Protein AF-A0A2J8V050-F1 (afdb_monomer)

Structure (mmCIF, N/CA/C/O backbone):
data_AF-A0A2J8V050-F1
#
_entry.id   AF-A0A2J8V050-F1
#
loop_
_atom_site.group_PDB
_atom_site.id
_atom_site.type_symbol
_atom_site.label_atom_i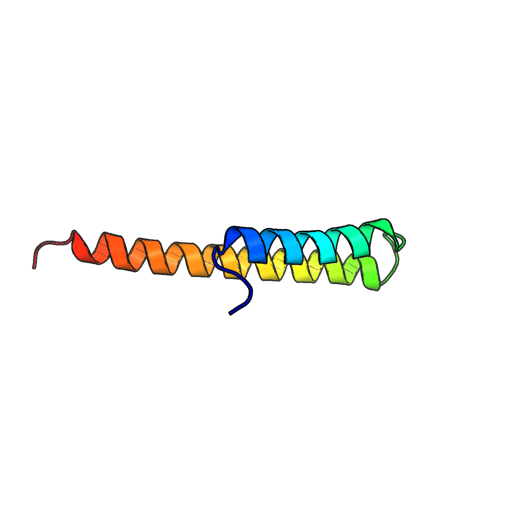d
_atom_site.label_alt_id
_atom_site.label_comp_id
_atom_site.label_asym_id
_atom_site.label_entity_id
_atom_site.label_seq_id
_atom_site.pdbx_PDB_ins_code
_atom_site.Cartn_x
_atom_site.Cartn_y
_atom_site.Cartn_z
_atom_site.occupancy
_atom_site.B_iso_or_equiv
_atom_site.auth_seq_id
_atom_site.auth_comp_id
_atom_site.auth_asym_id
_atom_site.auth_atom_id
_atom_site.pdbx_PDB_model_num
ATOM 1 N N . ARG A 1 1 ? 0.750 12.345 17.479 1.00 71.56 1 ARG A N 1
ATOM 2 C CA . ARG A 1 1 ? -0.181 11.423 16.779 1.00 71.56 1 ARG A CA 1
ATOM 3 C C . ARG A 1 1 ? -0.469 12.062 15.429 1.00 71.56 1 ARG A C 1
ATOM 5 O O . ARG A 1 1 ? -0.929 13.189 15.460 1.00 71.56 1 ARG A O 1
ATOM 12 N N . TYR A 1 2 ? -0.117 11.423 14.310 1.00 90.00 2 TYR A N 1
ATOM 13 C CA . TYR A 1 2 ? -0.265 12.018 12.967 1.00 90.00 2 TYR A CA 1
ATOM 14 C C . TYR A 1 2 ? -1.510 11.536 12.205 1.00 90.00 2 TYR A C 1
ATOM 16 O O . TYR A 1 2 ? -1.986 12.252 11.338 1.00 90.00 2 TYR A O 1
ATOM 24 N N . TYR A 1 3 ? -2.067 10.375 12.562 1.00 96.00 3 TYR A N 1
ATOM 25 C CA . TYR A 1 3 ? -3.324 9.869 12.006 1.00 96.00 3 TYR A CA 1
ATOM 26 C C . TYR A 1 3 ? -4.414 9.892 13.071 1.00 96.00 3 TYR A C 1
ATOM 28 O O . TYR A 1 3 ? -4.216 9.356 14.168 1.00 96.00 3 TYR A O 1
ATOM 36 N N . GLU A 1 4 ? -5.555 10.491 12.743 1.00 94.94 4 GLU A N 1
ATOM 37 C CA . GLU A 1 4 ? 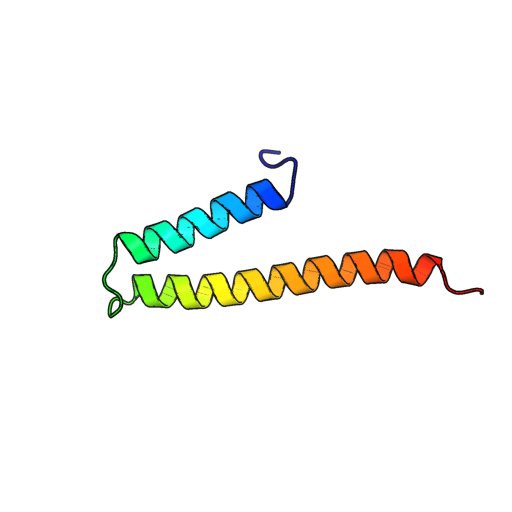-6.741 10.512 13.602 1.00 94.94 4 GLU A CA 1
ATOM 38 C C . GLU A 1 4 ? -7.679 9.357 13.260 1.00 94.94 4 GLU A C 1
ATOM 40 O O . GLU A 1 4 ? -8.333 8.787 14.138 1.00 94.94 4 GLU A O 1
ATOM 45 N N . LYS A 1 5 ? -7.708 8.967 11.981 1.00 93.75 5 LYS A N 1
ATOM 46 C CA . LYS A 1 5 ? -8.543 7.884 11.467 1.00 93.75 5 LYS A CA 1
ATOM 47 C C . LYS A 1 5 ? -7.684 6.791 10.853 1.00 93.75 5 LYS A C 1
ATOM 49 O O . LYS A 1 5 ? -6.745 7.044 10.104 1.00 93.75 5 LYS A O 1
ATOM 54 N N . LEU A 1 6 ? -8.084 5.538 11.078 1.00 92.88 6 LEU A N 1
ATOM 55 C CA . LEU A 1 6 ? -7.453 4.380 10.435 1.00 92.88 6 LEU A CA 1
ATOM 56 C C . LEU A 1 6 ? -7.457 4.496 8.903 1.00 92.88 6 LEU A C 1
ATOM 58 O O . LEU A 1 6 ? -6.531 4.034 8.251 1.00 92.88 6 LEU A O 1
ATOM 62 N N . THR A 1 7 ? -8.482 5.126 8.328 1.00 95.38 7 THR A N 1
ATOM 63 C CA . THR A 1 7 ? -8.589 5.346 6.882 1.00 95.38 7 THR A CA 1
ATOM 64 C C . THR A 1 7 ? -7.499 6.262 6.334 1.00 95.38 7 THR A C 1
ATOM 66 O O . THR A 1 7 ? -7.070 6.048 5.210 1.00 95.38 7 THR A O 1
ATOM 69 N N . GLU A 1 8 ? -7.029 7.241 7.111 1.00 97.50 8 GLU A N 1
ATOM 70 C CA . GLU A 1 8 ? -5.938 8.141 6.705 1.00 97.50 8 GLU A CA 1
ATOM 71 C C . GLU A 1 8 ? -4.619 7.369 6.634 1.00 97.50 8 GLU A C 1
ATOM 73 O O . GLU A 1 8 ? -3.903 7.444 5.641 1.00 97.50 8 GLU A O 1
ATOM 78 N N . PHE A 1 9 ? -4.359 6.528 7.638 1.00 96.38 9 PHE A N 1
ATOM 79 C CA . PHE A 1 9 ? -3.200 5.639 7.633 1.00 96.38 9 PHE A CA 1
ATOM 80 C C . PHE A 1 9 ? -3.242 4.637 6.471 1.00 96.38 9 PHE A C 1
ATOM 82 O O . PHE A 1 9 ? -2.240 4.421 5.796 1.00 96.38 9 PHE A O 1
ATOM 89 N N . VAL A 1 10 ? -4.407 4.031 6.211 1.00 97.25 10 VAL A N 1
ATOM 90 C CA . VAL A 1 10 ? -4.581 3.105 5.081 1.00 97.25 10 VAL A CA 1
ATOM 91 C C . VAL A 1 10 ? -4.336 3.814 3.748 1.00 97.25 10 VAL A C 1
ATOM 93 O O . VAL A 1 10 ? -3.653 3.250 2.901 1.00 97.25 10 VAL A O 1
ATOM 96 N N . ALA A 1 11 ? -4.836 5.041 3.575 1.00 97.94 11 ALA A N 1
ATOM 97 C CA . ALA A 1 11 ? -4.646 5.806 2.345 1.00 97.94 11 ALA A CA 1
ATOM 98 C C . ALA A 1 11 ? -3.161 6.075 2.049 1.00 97.94 11 ALA A C 1
ATOM 100 O O . ALA A 1 11 ? -2.716 5.862 0.921 1.00 97.94 11 ALA A O 1
ATOM 101 N N . ASP A 1 12 ? -2.382 6.473 3.057 1.00 98.31 12 ASP A N 1
ATOM 102 C CA . ASP A 1 12 ? -0.945 6.711 2.883 1.00 98.31 12 ASP A CA 1
ATOM 103 C C . ASP A 1 12 ? -0.169 5.420 2.598 1.00 98.31 12 ASP A C 1
ATOM 105 O O . ASP A 1 12 ? 0.700 5.404 1.726 1.00 98.31 12 ASP A O 1
ATOM 109 N N . MET A 1 13 ? -0.508 4.315 3.271 1.00 98.25 13 MET A N 1
ATOM 110 C CA . MET A 1 13 ? 0.118 3.015 3.006 1.00 98.25 13 MET A CA 1
ATOM 111 C C . MET A 1 13 ? -0.169 2.527 1.580 1.00 98.25 13 MET A C 1
ATOM 113 O O . MET A 1 13 ? 0.758 2.135 0.874 1.00 98.25 13 MET A O 1
ATOM 117 N N . THR A 1 14 ? -1.422 2.610 1.123 1.00 98.06 14 THR A N 1
ATOM 118 C CA . THR A 1 14 ? -1.793 2.261 -0.257 1.00 98.06 14 THR A CA 1
ATOM 119 C C . THR A 1 14 ? -1.045 3.128 -1.265 1.00 98.06 14 THR A C 1
ATOM 121 O O . THR A 1 14 ? -0.486 2.603 -2.223 1.00 98.06 14 THR A O 1
ATOM 124 N N . LYS A 1 15 ? -0.911 4.435 -1.005 1.00 98.56 15 LYS A N 1
ATOM 125 C CA . LYS A 1 15 ? -0.145 5.340 -1.872 1.00 98.56 15 LYS A CA 1
ATOM 126 C C . LYS A 1 15 ? 1.329 4.942 -1.997 1.00 98.56 15 LYS A C 1
ATOM 128 O O . LYS A 1 15 ? 1.910 5.109 -3.066 1.00 98.56 15 LYS A O 1
ATOM 133 N N . ILE A 1 16 ? 1.943 4.409 -0.939 1.00 98.56 16 ILE A N 1
ATOM 134 C CA . ILE A 1 16 ? 3.317 3.883 -0.999 1.00 98.56 16 ILE A CA 1
ATOM 135 C C . ILE A 1 16 ? 3.392 2.681 -1.950 1.00 98.56 16 ILE A C 1
ATOM 137 O O . ILE A 1 16 ? 4.294 2.632 -2.789 1.00 98.56 16 ILE A O 1
ATOM 141 N N . PHE A 1 17 ? 2.448 1.740 -1.857 1.00 98.62 17 PHE A N 1
ATOM 142 C CA . PHE A 1 17 ? 2.412 0.560 -2.729 1.00 98.62 17 PHE A CA 1
ATOM 143 C C . PHE A 1 17 ? 2.149 0.944 -4.189 1.00 98.62 17 PHE A C 1
ATOM 145 O O . PHE A 1 17 ? 2.878 0.511 -5.082 1.00 98.62 17 PHE A O 1
ATOM 152 N N . ASP A 1 18 ? 1.180 1.830 -4.422 1.00 98.56 18 ASP A N 1
ATOM 153 C CA . ASP A 1 18 ? 0.824 2.323 -5.753 1.00 98.56 18 ASP A CA 1
ATOM 154 C C . ASP A 1 18 ? 1.977 3.069 -6.413 1.00 98.56 18 ASP A C 1
ATOM 156 O O . ASP A 1 18 ? 2.318 2.784 -7.558 1.00 98.56 18 ASP A O 1
ATOM 160 N N . ASN A 1 19 ? 2.634 3.977 -5.685 1.00 98.69 19 ASN A N 1
ATOM 161 C CA . ASN A 1 19 ? 3.813 4.666 -6.199 1.00 98.69 19 ASN A CA 1
ATOM 162 C C . ASN A 1 19 ? 4.925 3.667 -6.538 1.00 98.69 19 ASN A C 1
ATOM 164 O O . ASN A 1 19 ? 5.561 3.791 -7.583 1.00 98.69 19 ASN A O 1
ATOM 168 N N . CYS A 1 20 ? 5.149 2.659 -5.688 1.00 98.69 20 CYS A N 1
ATOM 169 C CA . CYS A 1 20 ? 6.149 1.632 -5.961 1.00 98.69 20 CYS A CA 1
ATOM 170 C C . CYS A 1 20 ? 5.846 0.903 -7.277 1.00 98.69 20 CYS A C 1
ATOM 172 O O . CYS A 1 20 ? 6.726 0.775 -8.123 1.00 98.69 20 CYS A O 1
ATOM 174 N N . ARG A 1 21 ? 4.595 0.500 -7.502 1.00 98.56 21 ARG A N 1
ATOM 175 C CA . ARG A 1 21 ? 4.183 -0.145 -8.755 1.00 98.56 21 ARG A CA 1
ATOM 176 C C . ARG A 1 21 ? 4.205 0.777 -9.966 1.00 98.56 21 ARG A C 1
ATOM 178 O O . ARG A 1 21 ? 4.472 0.318 -11.068 1.00 98.56 21 ARG A O 1
ATOM 185 N N . TYR A 1 22 ? 3.901 2.057 -9.775 1.00 98.56 22 TYR A N 1
ATOM 186 C CA . TYR A 1 22 ? 3.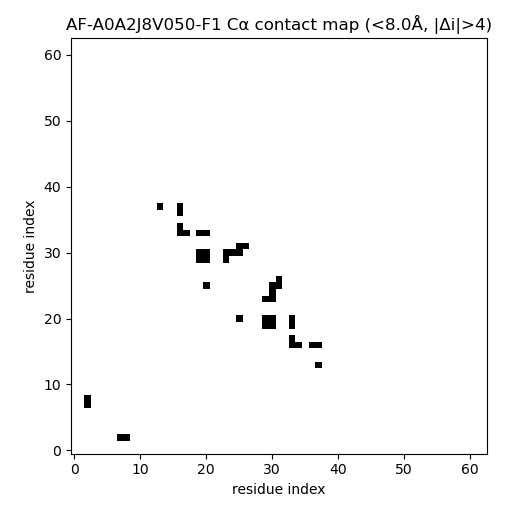847 3.037 -10.855 1.00 98.56 22 TYR A CA 1
ATOM 187 C C . TYR A 1 22 ? 5.238 3.351 -11.415 1.00 98.56 22 TYR A C 1
ATOM 189 O O . TYR A 1 22 ? 5.410 3.448 -12.627 1.00 98.56 22 TYR A O 1
ATOM 197 N N . TYR A 1 23 ? 6.235 3.503 -10.540 1.00 98.56 23 TYR A N 1
ATOM 198 C CA . TYR A 1 23 ? 7.587 3.892 -10.950 1.00 98.56 23 TYR A CA 1
ATOM 199 C C . TYR A 1 23 ? 8.496 2.715 -11.303 1.00 98.56 23 TYR A C 1
ATOM 201 O O . TYR A 1 23 ? 9.519 2.925 -11.954 1.00 98.56 23 TYR A O 1
ATOM 209 N N . ASN A 1 24 ? 8.160 1.495 -10.878 1.00 98.44 24 ASN A N 1
ATOM 210 C CA . ASN A 1 24 ? 9.005 0.327 -11.095 1.00 98.44 24 ASN A CA 1
ATOM 211 C C . ASN A 1 24 ? 8.359 -0.650 -12.091 1.00 98.44 24 ASN A C 1
ATOM 213 O O . ASN A 1 24 ? 7.164 -0.916 -11.984 1.00 98.44 24 ASN A O 1
ATOM 217 N N . PRO A 1 25 ? 9.129 -1.240 -13.024 1.00 98.06 25 PRO A N 1
ATOM 218 C CA . PRO A 1 25 ? 8.632 -2.286 -13.915 1.00 98.06 25 PRO A CA 1
ATOM 219 C C . PRO A 1 25 ? 8.048 -3.481 -13.154 1.00 98.06 25 PRO A C 1
ATOM 221 O O . PRO A 1 25 ? 8.542 -3.843 -12.083 1.00 98.06 25 PRO A O 1
ATOM 224 N N . SER A 1 26 ? 7.032 -4.133 -13.721 1.00 97.12 26 SER A N 1
ATOM 225 C CA . SER A 1 26 ? 6.329 -5.260 -13.087 1.00 97.12 26 SER A CA 1
ATOM 226 C C . SER A 1 26 ? 7.203 -6.489 -12.831 1.00 97.12 26 SER A C 1
ATOM 228 O O . SER A 1 26 ? 6.911 -7.285 -11.943 1.00 97.12 26 SER A O 1
ATOM 230 N N . ASP A 1 27 ? 8.273 -6.661 -13.600 1.00 97.00 27 ASP A N 1
ATOM 231 C CA . ASP A 1 27 ? 9.269 -7.725 -13.443 1.00 97.00 27 ASP A CA 1
ATOM 232 C C . ASP A 1 27 ? 10.382 -7.365 -12.443 1.00 97.00 27 ASP A C 1
ATOM 234 O O . ASP A 1 27 ? 11.214 -8.207 -12.103 1.00 97.00 27 ASP A O 1
ATOM 238 N N . SER A 1 28 ? 10.392 -6.132 -11.930 1.00 98.44 28 SER A N 1
ATOM 239 C CA . SER A 1 28 ? 11.369 -5.703 -10.935 1.00 98.44 28 SER A CA 1
ATOM 240 C C . SER A 1 28 ? 11.065 -6.283 -9.546 1.00 98.44 28 SER A C 1
ATOM 242 O O . SER A 1 28 ? 9.899 -6.428 -9.157 1.00 98.44 28 SER A O 1
ATOM 244 N N . PRO A 1 29 ? 12.101 -6.527 -8.721 1.00 98.31 29 PRO A N 1
ATOM 245 C CA . PRO A 1 29 ? 11.903 -6.968 -7.342 1.00 98.31 29 PRO A CA 1
ATOM 246 C C . PRO A 1 29 ? 11.114 -5.949 -6.505 1.00 98.31 29 PRO A C 1
ATOM 248 O O . PRO A 1 29 ? 10.403 -6.338 -5.585 1.00 98.31 29 PRO A O 1
ATOM 251 N N . PHE A 1 30 ? 11.184 -4.652 -6.824 1.00 98.00 30 PHE A N 1
ATOM 252 C CA . PHE A 1 30 ? 10.463 -3.609 -6.088 1.00 98.00 30 PHE A CA 1
ATOM 253 C C . PHE A 1 30 ? 8.951 -3.676 -6.305 1.00 98.00 30 PHE A C 1
ATOM 255 O O . PHE A 1 30 ? 8.194 -3.576 -5.337 1.00 98.00 30 PHE A O 1
ATOM 262 N N . TYR A 1 31 ? 8.513 -3.904 -7.546 1.00 98.62 31 TYR A N 1
ATOM 263 C CA . TYR A 1 31 ? 7.096 -4.097 -7.847 1.00 98.62 31 TYR A CA 1
ATOM 264 C C . TYR A 1 31 ? 6.550 -5.322 -7.109 1.00 98.62 31 TYR A C 1
ATOM 266 O O . TYR A 1 31 ? 5.538 -5.237 -6.417 1.00 98.62 31 TYR A O 1
ATOM 274 N N . GLN A 1 32 ? 7.265 -6.448 -7.181 1.00 98.38 32 GLN A N 1
ATOM 275 C CA . GLN A 1 32 ? 6.861 -7.688 -6.512 1.00 98.38 32 GLN A CA 1
ATOM 276 C C . GLN A 1 32 ? 6.818 -7.533 -4.982 1.00 98.38 32 GLN A C 1
ATOM 278 O O . GLN A 1 32 ? 5.901 -8.024 -4.325 1.00 98.38 32 GLN A O 1
ATOM 283 N N . CYS A 1 33 ? 7.758 -6.783 -4.398 1.00 98.00 33 CYS A N 1
ATOM 28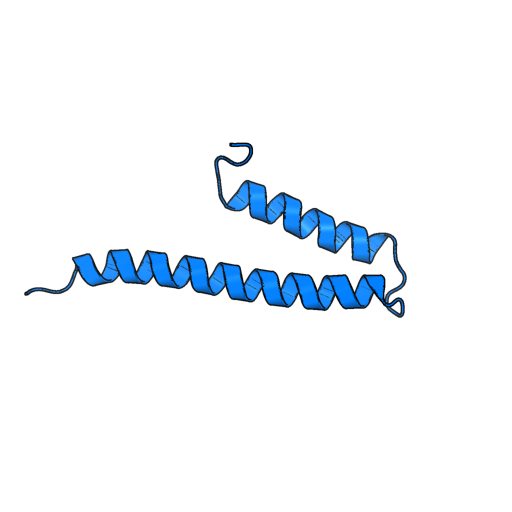4 C CA . CYS A 1 33 ? 7.722 -6.443 -2.977 1.00 98.00 33 CYS A CA 1
ATOM 285 C C . CYS A 1 33 ? 6.478 -5.625 -2.594 1.00 98.00 33 CYS A C 1
ATOM 287 O O . CYS A 1 33 ? 5.926 -5.858 -1.518 1.00 98.00 33 CYS A O 1
ATOM 289 N N . ALA A 1 34 ? 6.018 -4.698 -3.444 1.00 98.56 34 ALA A N 1
ATOM 290 C CA . ALA A 1 34 ? 4.801 -3.925 -3.185 1.00 98.56 34 ALA A CA 1
ATOM 291 C C . ALA A 1 34 ? 3.558 -4.827 -3.122 1.00 98.56 34 ALA A C 1
ATOM 293 O O . ALA A 1 34 ? 2.765 -4.696 -2.192 1.00 98.56 34 ALA A O 1
ATOM 294 N N . GLU A 1 35 ? 3.444 -5.799 -4.032 1.00 98.38 35 GLU A N 1
ATOM 295 C CA . GLU A 1 35 ? 2.344 -6.777 -4.055 1.00 98.38 35 GLU A CA 1
ATOM 296 C C . GLU A 1 35 ? 2.300 -7.640 -2.787 1.00 98.38 35 GLU A C 1
ATOM 298 O O . GLU A 1 35 ? 1.25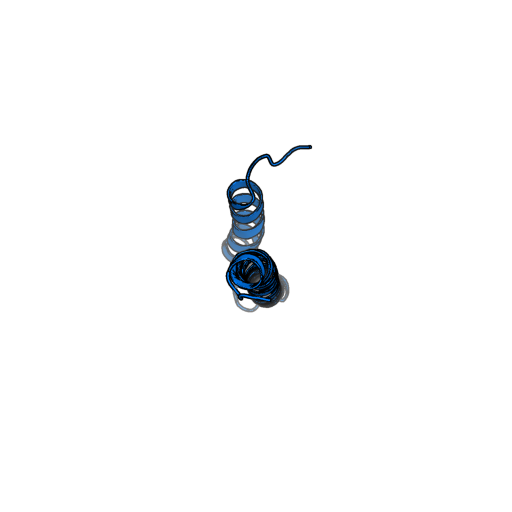1 -7.817 -2.152 1.00 98.38 35 GLU A O 1
ATOM 303 N N . VAL A 1 36 ? 3.462 -8.164 -2.382 1.00 98.38 36 VAL A N 1
ATOM 304 C CA . VAL A 1 36 ? 3.587 -8.990 -1.174 1.00 98.38 36 VAL A CA 1
ATOM 305 C C . VAL A 1 36 ? 3.253 -8.172 0.073 1.00 98.38 36 VAL A C 1
ATOM 307 O O . VAL A 1 36 ? 2.509 -8.635 0.946 1.00 98.38 36 VAL A O 1
ATOM 310 N N . LEU A 1 37 ? 3.778 -6.949 0.162 1.00 98.44 37 LEU A N 1
ATOM 311 C CA . LEU A 1 37 ? 3.581 -6.094 1.325 1.00 98.44 37 LEU A CA 1
ATOM 312 C C . LEU A 1 37 ? 2.133 -5.605 1.441 1.00 98.44 37 LEU A C 1
ATOM 314 O O . LEU A 1 37 ? 1.583 -5.614 2.544 1.00 98.44 37 LEU A O 1
ATOM 318 N N . GLU A 1 38 ? 1.486 -5.250 0.329 1.00 98.56 38 GLU A N 1
ATOM 319 C CA . GLU A 1 38 ? 0.068 -4.887 0.317 1.00 98.56 38 GLU A CA 1
ATOM 320 C C . GLU A 1 38 ? -0.813 -6.060 0.759 1.00 98.56 38 GLU A C 1
ATOM 322 O O . GLU A 1 38 ? -1.677 -5.902 1.628 1.00 98.56 38 GLU A O 1
ATOM 327 N N . SER A 1 39 ? -0.546 -7.263 0.245 1.00 98.31 39 SER A N 1
ATOM 328 C CA . SER A 1 39 ? -1.266 -8.478 0.642 1.00 98.31 39 SER A CA 1
ATOM 329 C C . SER A 1 39 ? -1.153 -8.741 2.145 1.00 98.31 39 SER A C 1
ATOM 331 O O . SER A 1 39 ? -2.157 -8.994 2.823 1.00 98.31 39 SER A O 1
ATOM 333 N N . PHE A 1 40 ? 0.058 -8.628 2.696 1.00 98.25 40 PHE A N 1
ATOM 334 C CA . PHE A 1 40 ? 0.296 -8.747 4.133 1.00 98.25 40 PHE A CA 1
ATOM 335 C C . PHE A 1 40 ? -0.451 -7.666 4.929 1.00 98.25 40 PHE A C 1
ATOM 337 O O . PHE A 1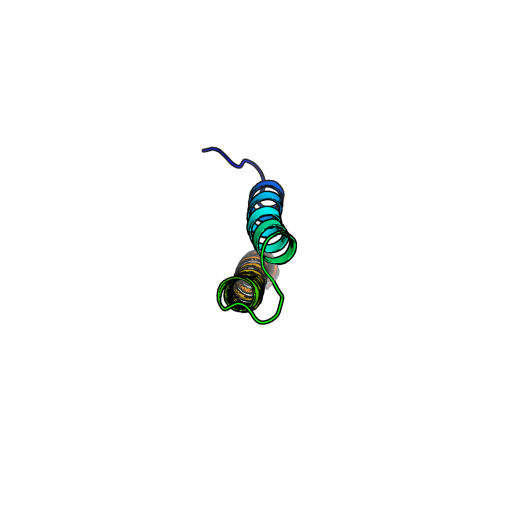 40 ? -1.107 -7.964 5.933 1.00 98.25 40 PHE A O 1
ATOM 344 N N . PHE A 1 41 ? -0.404 -6.415 4.471 1.00 98.25 41 PHE A N 1
ATOM 345 C CA . PHE A 1 41 ? -1.078 -5.294 5.118 1.00 98.25 41 PHE A CA 1
ATOM 346 C C . PHE A 1 41 ? -2.600 -5.494 5.177 1.00 98.25 41 PHE A C 1
ATOM 348 O O . PHE A 1 41 ? -3.207 -5.345 6.242 1.00 98.25 41 PHE A O 1
ATOM 355 N N . VAL A 1 42 ? -3.222 -5.925 4.074 1.00 97.44 42 VAL A N 1
ATOM 356 C CA . VAL A 1 42 ? -4.662 -6.222 4.009 1.00 97.44 42 VAL A CA 1
ATOM 357 C C . VAL A 1 42 ? -5.049 -7.337 4.982 1.00 97.44 42 VAL A C 1
ATOM 359 O O . VAL A 1 42 ? -6.082 -7.235 5.652 1.00 97.44 42 VAL A O 1
ATOM 362 N N . GLN A 1 43 ? -4.232 -8.386 5.115 1.00 97.31 43 GLN A N 1
ATOM 363 C CA . GLN A 1 43 ? -4.475 -9.451 6.094 1.00 97.31 43 GLN A CA 1
ATOM 364 C C . GLN A 1 43 ? -4.463 -8.912 7.532 1.00 97.31 43 GLN A C 1
ATOM 366 O O . GLN A 1 43 ? -5.364 -9.225 8.316 1.00 97.31 43 GLN A O 1
ATOM 371 N N . LYS A 1 44 ? -3.501 -8.046 7.877 1.00 96.25 44 LYS A N 1
ATOM 372 C CA . LYS A 1 44 ? -3.453 -7.400 9.199 1.00 96.25 44 LYS A CA 1
ATOM 373 C C . LYS A 1 44 ? -4.647 -6.481 9.437 1.00 96.25 44 LYS A C 1
ATOM 375 O O . LYS A 1 44 ? -5.222 -6.513 10.524 1.00 96.25 44 LYS A O 1
ATOM 380 N N . LEU A 1 45 ? -5.077 -5.731 8.423 1.00 95.12 45 LEU A N 1
ATOM 381 C CA . LEU A 1 45 ? -6.242 -4.855 8.523 1.00 95.12 45 LEU A CA 1
ATOM 382 C C . LEU A 1 45 ? -7.539 -5.646 8.751 1.00 95.12 45 LEU A C 1
ATOM 384 O O . LEU A 1 45 ? -8.371 -5.244 9.566 1.00 95.12 45 LEU A O 1
ATOM 388 N N . LYS A 1 46 ? -7.704 -6.791 8.075 1.00 92.69 46 LYS A N 1
ATOM 389 C CA . LYS A 1 46 ? -8.826 -7.715 8.309 1.00 92.69 46 LYS A CA 1
ATOM 390 C C . LYS A 1 46 ? -8.813 -8.252 9.740 1.00 92.69 46 LYS A C 1
ATOM 392 O O . LYS A 1 46 ? -9.839 -8.180 10.412 1.00 92.69 46 LYS A O 1
ATOM 397 N N . GLY A 1 47 ? -7.656 -8.712 10.223 1.00 92.44 47 GLY A N 1
ATOM 398 C CA . GLY A 1 47 ? -7.494 -9.184 11.603 1.00 92.44 47 GLY A CA 1
ATOM 399 C C . GLY A 1 47 ? -7.833 -8.112 12.643 1.00 92.44 47 GLY A C 1
ATOM 400 O O . GLY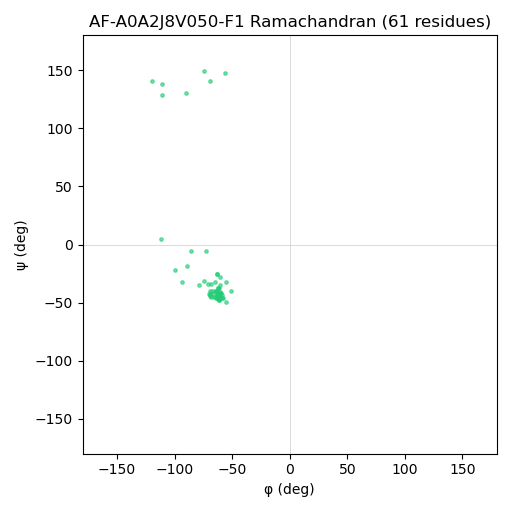 A 1 47 ? -8.572 -8.381 13.586 1.00 92.44 47 GLY A O 1
ATOM 401 N N . PHE A 1 48 ? -7.377 -6.875 12.429 1.00 89.12 48 PHE A N 1
ATOM 402 C CA . PHE A 1 48 ? -7.697 -5.740 13.300 1.00 89.12 48 PHE A CA 1
ATOM 403 C C . PHE A 1 48 ? -9.196 -5.406 13.316 1.00 89.12 48 PHE A C 1
ATOM 405 O O . PHE A 1 48 ? -9.755 -5.091 14.361 1.00 89.12 48 PHE A O 1
ATOM 412 N N . LYS A 1 49 ? -9.882 -5.474 12.168 1.00 85.88 49 LYS A N 1
ATOM 413 C CA . LYS A 1 49 ? -11.338 -5.262 12.117 1.00 85.88 49 LYS A CA 1
ATOM 414 C C . LYS A 1 49 ? -12.091 -6.381 12.838 1.00 85.88 49 LYS A C 1
ATOM 416 O O . LYS A 1 49 ? -13.023 -6.094 13.584 1.00 85.88 49 LYS A O 1
ATOM 421 N N . ALA A 1 50 ? -11.675 -7.632 12.643 1.00 85.25 50 ALA A N 1
ATOM 422 C CA . ALA A 1 50 ? -12.300 -8.788 13.275 1.00 85.25 50 ALA A CA 1
ATOM 423 C C . ALA A 1 50 ? -12.194 -8.738 14.807 1.00 85.25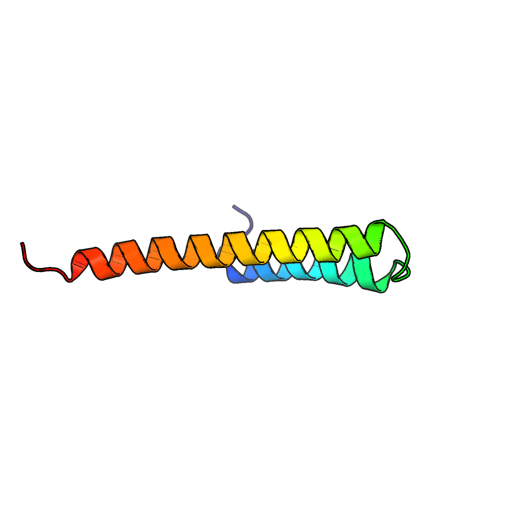 50 ALA A C 1
ATOM 425 O O . ALA A 1 50 ? -13.191 -8.978 15.482 1.00 85.25 50 ALA A O 1
ATOM 426 N N . SER A 1 51 ? -11.039 -8.354 15.367 1.00 81.56 51 SER A N 1
ATOM 427 C CA . SER A 1 51 ? -10.885 -8.238 16.826 1.00 81.56 51 SER A CA 1
ATOM 428 C C . SER A 1 51 ? -11.815 -7.183 17.439 1.00 81.56 51 SER A C 1
ATOM 430 O O . SER A 1 51 ? -12.401 -7.425 18.490 1.00 81.56 51 SER A O 1
ATOM 432 N N . ARG A 1 52 ? -12.037 -6.055 16.752 1.00 76.81 52 ARG A N 1
ATOM 433 C CA . ARG A 1 52 ? -12.965 -4.993 17.187 1.00 76.81 52 ARG A CA 1
ATOM 434 C C . ARG A 1 52 ? -14.438 -5.383 17.087 1.00 76.81 52 ARG A C 1
ATOM 436 O O . ARG A 1 52 ? -15.250 -4.920 17.883 1.00 76.81 52 ARG A O 1
ATOM 443 N N . VAL A 1 53 ? -14.798 -6.187 16.086 1.00 71.31 53 VAL A N 1
ATOM 444 C CA . VAL A 1 53 ? -16.157 -6.739 15.975 1.00 71.31 53 VAL A CA 1
ATOM 445 C C . VAL A 1 53 ? -16.394 -7.735 17.100 1.00 71.31 53 VAL A C 1
ATOM 447 O O . VAL A 1 53 ? -17.413 -7.626 17.769 1.00 71.31 53 VAL A O 1
ATOM 450 N N . ASN A 1 54 ? -15.422 -8.615 17.357 1.00 66.81 54 ASN A N 1
ATOM 451 C CA . ASN A 1 54 ? -15.483 -9.602 18.427 1.00 66.81 54 ASN A CA 1
ATOM 452 C C . ASN A 1 54 ? -15.734 -8.930 19.790 1.00 66.81 54 ASN A C 1
ATOM 454 O O . ASN A 1 54 ? -16.687 -9.286 20.471 1.00 66.81 54 ASN A O 1
ATOM 458 N N . GLU A 1 55 ? -14.970 -7.879 20.130 1.00 61.81 55 GLU A N 1
ATOM 459 C CA . GLU A 1 55 ? -15.190 -7.041 21.327 1.00 61.81 55 GLU A CA 1
ATOM 460 C C . GLU A 1 55 ? -16.638 -6.532 21.453 1.00 61.81 55 GLU A C 1
ATOM 462 O O . GLU A 1 55 ? -17.186 -6.515 22.550 1.00 61.81 55 GLU A O 1
ATOM 467 N N . ARG A 1 56 ? -17.282 -6.137 20.347 1.00 61.28 56 ARG A N 1
ATOM 468 C CA . ARG A 1 56 ? -18.670 -5.641 20.360 1.00 61.28 56 ARG A CA 1
ATOM 469 C C . ARG A 1 56 ? -19.707 -6.754 20.449 1.00 61.28 56 ARG A C 1
ATOM 471 O O . ARG A 1 56 ? -20.745 -6.545 21.063 1.00 61.28 56 ARG A O 1
ATOM 478 N N . THR A 1 57 ? -19.458 -7.908 19.838 1.00 60.88 57 THR A N 1
ATOM 479 C CA . THR A 1 57 ? -20.366 -9.061 19.911 1.00 60.88 57 THR A CA 1
ATOM 480 C C . THR A 1 57 ? -20.311 -9.771 21.261 1.00 60.88 57 THR A C 1
ATOM 482 O O . THR A 1 57 ? -21.346 -10.252 21.706 1.00 60.88 57 THR A O 1
ATOM 485 N N . TRP A 1 58 ? -19.166 -9.781 21.958 1.00 58.69 58 TRP A N 1
ATOM 486 C CA . TRP A 1 58 ? -19.092 -10.303 23.332 1.00 58.69 58 TRP A CA 1
ATOM 487 C C . TRP A 1 58 ? -19.950 -9.507 24.324 1.00 58.69 58 TRP A C 1
ATOM 489 O O . TRP A 1 58 ? -20.404 -10.074 25.306 1.00 58.69 58 TRP A O 1
ATOM 499 N N . LEU A 1 59 ? -20.227 -8.223 24.055 1.00 59.53 59 LEU A N 1
ATOM 500 C CA . LEU A 1 59 ? -21.1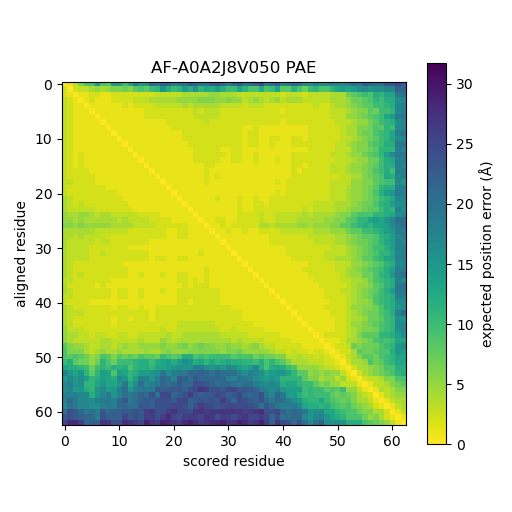29 -7.392 24.869 1.00 59.53 59 LEU A CA 1
ATOM 501 C C . LEU A 1 59 ? -22.620 -7.747 24.700 1.00 59.53 59 LEU A C 1
ATOM 503 O O . LEU A 1 59 ? -23.458 -7.145 25.364 1.00 59.53 59 LEU A O 1
ATOM 507 N N . LEU A 1 60 ? -22.966 -8.659 23.784 1.00 65.94 60 LEU A N 1
ATOM 508 C CA . LEU A 1 60 ? -24.349 -9.027 23.457 1.00 65.94 60 LEU A CA 1
ATOM 509 C C . LEU A 1 60 ? -24.726 -10.456 23.878 1.00 65.94 60 LEU A C 1
ATOM 511 O O . LEU A 1 60 ? -25.831 -10.896 23.559 1.00 65.94 60 LEU A O 1
ATOM 515 N N . LEU A 1 61 ? -23.847 -11.193 24.564 1.00 53.97 61 LEU A N 1
ATOM 516 C CA . LEU A 1 61 ? -24.198 -12.505 25.112 1.00 53.97 61 LEU A CA 1
ATOM 517 C C . LEU A 1 61 ? -24.746 -12.348 26.540 1.00 53.97 61 LEU A C 1
ATOM 519 O O . LEU A 1 61 ? -24.117 -11.649 27.333 1.00 53.97 61 LEU A O 1
ATOM 523 N N . PRO A 1 62 ? -25.905 -12.952 26.868 1.00 55.91 62 PRO A N 1
ATOM 524 C CA . PRO A 1 62 ? -26.377 -13.015 28.245 1.00 55.91 62 PRO A CA 1
ATOM 525 C C . PRO A 1 62 ? -25.476 -13.954 29.060 1.00 55.91 62 PRO A C 1
ATOM 527 O O . PRO A 1 62 ? -25.039 -14.979 28.531 1.00 55.91 62 PRO A O 1
ATOM 530 N N . ASP A 1 63 ? -25.203 -13.553 30.306 1.00 64.56 63 ASP A N 1
ATOM 531 C CA . ASP A 1 63 ? -24.399 -14.293 31.293 1.00 64.56 63 ASP A CA 1
ATOM 532 C C . ASP A 1 63 ? -24.854 -15.753 31.484 1.00 64.56 63 ASP A C 1
ATOM 534 O O . ASP A 1 63 ? -26.085 -16.005 31.505 1.00 64.56 63 ASP A O 1
#

Foldseek 3Di:
DPDPDPVVVVVVLVVVLVVQCVPDDCPDPSNVVSVVVVVVVVVVVVVVVVVVVVVVVVVVDDD

Radius of gyration: 16.56 Å; Cα contacts (8 Å, |Δi|>4): 21; chains: 1; bounding box: 38×26×45 Å

Nearest PDB structures (foldseek):
  3rcw-assembly3_C  TM=7.442E-01  e=1.147E-01  Homo sapiens
  4ns5-assembly1_A  TM=8.501E-01  e=2.729E-01  Homo sapiens
  1xaw-assembly1_A  TM=4.827E-01  e=2.754E+00  Homo sapiens
  3g7c-assembly1_A  TM=5.987E-01  e=6.554E+00  Homo sapiens

InterPro domains:
  IPR001487 Bromodomain [PF00439] (2-35)
  IPR001487 Bromodomain [PS50014] (1-31)
  IPR036427 Bromodomain-like superfamily [G3DSA:1.20.920.10] (1-57)
  IPR036427 Bromodomain-like superfamily [SSF47370] (2-49)
  IPR038028 Nucleosome-remodeling factor subunit BPTF [PTHR45975] (1-52)

Secondary structure (DSSP, 8-state):
---SSHHHHHHHHHHHHHHHHHHS-TTSHHHHHHHHHHHHHHHHHHHHHHHHHHHHHHTTS--

Sequence (63 aa):
RYYEKLTEFVADMTKIFDNCRYYNPSDSPFYQCAEVLESFFVQKLKGFKASRVNERTWLLLPD

pLDDT: mean 89.58, std 13.89, range [53.97, 98.69]

Solvent-accessible surface area (backbone atoms only — not comparable to full-atom values): 3681 Å² total; per-residue (Å²): 134,92,64,95,45,73,66,58,52,49,51,55,53,50,49,54,35,50,51,38,46,71,78,33,57,79,88,37,72,62,18,49,48,28,55,54,50,50,56,52,49,52,53,52,52,51,52,57,52,50,55,57,50,49,62,57,54,63,75,71,59,82,132

Mean predicted aligned error: 6.0 Å

Organism: Pongo abelii (NCBI:txid9601)